Protein AF-A0A0F8YR16-F1 (afdb_monomer_lite)

Organism: NCBI:txid412755

Radius o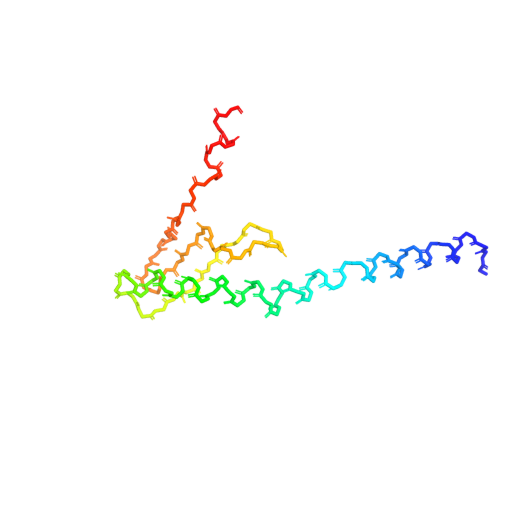f gyration: 19.27 Å; chains: 1; bounding box: 35×35×60 Å

Sequence (87 aa):
MDLISWGLVLLFIFGLFVMAPIGIIDAIYKEPQAAEKANQICQEQGYDFYESFERIGILSKEPVAIKCKYVDNYKEIDMNLRKISEE

Structure (mmCIF, N/CA/C/O backbone):
data_AF-A0A0F8YR16-F1
#
_entry.id   AF-A0A0F8YR16-F1
#
loop_
_atom_site.group_PDB
_atom_site.id
_atom_site.type_symbol
_atom_site.label_atom_id
_atom_site.label_alt_id
_atom_site.label_comp_id
_atom_site.label_asym_id
_atom_site.label_entity_id
_atom_site.label_seq_id
_atom_site.pdbx_PDB_ins_code
_atom_site.Cartn_x
_atom_site.Cartn_y
_atom_site.Cartn_z
_atom_site.occupancy
_atom_site.B_iso_or_equiv
_atom_site.auth_seq_id
_atom_site.auth_comp_id
_atom_site.auth_asym_id
_atom_site.auth_atom_id
_atom_site.pdbx_PDB_model_num
ATOM 1 N N . MET A 1 1 ? 11.413 -3.598 -43.717 1.00 61.19 1 MET 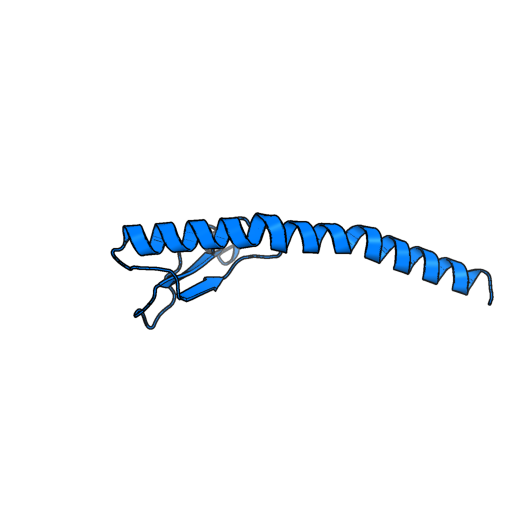A N 1
ATOM 2 C CA . MET A 1 1 ? 11.350 -2.865 -42.435 1.00 61.19 1 MET A CA 1
ATOM 3 C C . MET A 1 1 ? 12.508 -1.897 -42.423 1.00 61.19 1 MET A C 1
ATOM 5 O O . MET A 1 1 ? 13.649 -2.344 -42.392 1.00 61.19 1 MET A O 1
ATOM 9 N N . ASP A 1 2 ? 12.214 -0.609 -42.544 1.00 81.31 2 ASP A N 1
ATOM 10 C CA . ASP A 1 2 ? 13.223 0.444 -42.673 1.00 81.31 2 ASP A CA 1
ATOM 11 C C . ASP A 1 2 ? 13.944 0.716 -41.344 1.00 81.31 2 ASP A C 1
ATOM 13 O O . ASP A 1 2 ? 13.439 0.383 -40.270 1.00 81.31 2 ASP A O 1
ATOM 17 N N . LEU A 1 3 ? 15.119 1.351 -41.406 1.00 76.88 3 LEU A N 1
ATOM 18 C CA . LEU A 1 3 ? 15.964 1.677 -40.243 1.00 76.88 3 LEU A CA 1
ATOM 19 C C . LEU A 1 3 ? 15.188 2.424 -39.133 1.00 76.88 3 LEU A C 1
ATOM 21 O O . LEU A 1 3 ? 15.406 2.207 -37.944 1.00 76.88 3 LEU A O 1
ATOM 25 N N . ILE A 1 4 ? 14.229 3.262 -39.538 1.00 77.81 4 ILE A N 1
ATOM 26 C CA . ILE A 1 4 ? 13.344 4.039 -38.658 1.00 77.81 4 ILE A CA 1
ATOM 27 C C . ILE A 1 4 ? 12.396 3.121 -37.868 1.00 77.81 4 ILE A C 1
ATOM 29 O O . ILE A 1 4 ? 12.156 3.344 -36.682 1.00 77.81 4 ILE A O 1
ATOM 33 N N . SER A 1 5 ? 11.895 2.053 -38.496 1.00 81.81 5 SER A N 1
ATOM 34 C CA . SER A 1 5 ? 11.001 1.083 -37.854 1.00 81.81 5 SER A CA 1
ATOM 35 C C . SER A 1 5 ? 11.723 0.305 -36.751 1.00 81.81 5 SER A C 1
ATOM 37 O O . SER A 1 5 ? 11.177 0.147 -35.661 1.00 81.81 5 SER A O 1
ATOM 39 N N . TRP A 1 6 ? 12.980 -0.090 -36.977 1.00 87.25 6 TRP A N 1
ATOM 40 C CA . TRP A 1 6 ? 13.806 -0.736 -35.951 1.00 87.25 6 TRP A CA 1
ATOM 41 C C . TRP A 1 6 ? 14.150 0.196 -34.784 1.00 87.25 6 TRP A C 1
ATOM 43 O O . TRP A 1 6 ? 14.128 -0.238 -33.633 1.00 87.25 6 TRP A O 1
ATOM 53 N N . GLY A 1 7 ? 14.403 1.481 -35.057 1.00 87.69 7 GLY A N 1
ATOM 54 C CA . GLY A 1 7 ? 14.645 2.480 -34.011 1.00 87.69 7 GLY A CA 1
ATOM 55 C C . GLY A 1 7 ? 13.462 2.636 -33.049 1.00 87.69 7 GLY A C 1
ATOM 56 O O . GLY A 1 7 ? 13.651 2.662 -31.833 1.00 87.69 7 GLY A O 1
ATOM 57 N N . LEU A 1 8 ? 12.233 2.663 -33.573 1.00 88.94 8 LEU A N 1
ATOM 58 C CA . LEU A 1 8 ? 11.018 2.744 -32.753 1.00 88.94 8 LEU A CA 1
ATOM 59 C C . LEU A 1 8 ? 10.787 1.481 -31.915 1.00 88.94 8 LEU A C 1
ATOM 61 O O . LEU A 1 8 ? 10.409 1.580 -30.749 1.00 88.94 8 LEU A O 1
ATOM 65 N N . VAL A 1 9 ? 11.055 0.300 -32.478 1.00 89.88 9 VAL A N 1
ATOM 66 C CA . VAL A 1 9 ? 10.948 -0.972 -31.745 1.00 89.88 9 VAL A CA 1
ATOM 67 C C . VAL A 1 9 ? 11.939 -1.014 -30.579 1.00 89.88 9 VAL A C 1
ATOM 69 O O . VAL A 1 9 ? 11.559 -1.386 -29.471 1.00 89.88 9 VAL A O 1
ATOM 72 N N . LEU A 1 10 ? 13.184 -0.579 -30.790 1.00 89.69 10 LEU A N 1
ATOM 73 C CA . LEU A 1 10 ? 14.188 -0.520 -29.724 1.00 89.69 10 LEU A CA 1
ATOM 74 C C . LEU A 1 10 ? 13.804 0.471 -28.619 1.00 89.69 10 LEU A C 1
ATOM 76 O O . LEU A 1 10 ? 13.950 0.146 -27.442 1.00 89.69 10 LEU A O 1
ATOM 80 N N . LEU A 1 11 ? 13.260 1.639 -28.974 1.00 89.38 11 LEU A N 1
ATOM 81 C CA . LEU A 1 11 ? 12.747 2.604 -27.996 1.00 89.38 11 LEU A CA 1
ATOM 82 C C . LEU A 1 11 ? 11.577 2.041 -27.185 1.00 89.38 11 LEU A C 1
ATOM 84 O O . LEU A 1 11 ? 11.527 2.237 -25.972 1.00 89.38 11 LEU A O 1
ATOM 88 N N . PHE A 1 12 ? 10.663 1.310 -27.825 1.00 88.12 12 PHE A N 1
ATOM 89 C CA . PHE A 1 12 ? 9.545 0.670 -27.136 1.00 88.12 12 PHE A CA 1
ATOM 90 C C . PHE A 1 12 ? 10.019 -0.415 -26.160 1.00 88.12 12 PHE A C 1
ATOM 92 O O . PHE A 1 12 ? 9.600 -0.427 -25.003 1.00 88.12 12 PHE A O 1
ATOM 99 N N . ILE A 1 13 ? 10.944 -1.282 -26.587 1.00 89.62 13 ILE A N 1
ATOM 100 C CA . ILE A 1 13 ? 11.534 -2.319 -25.725 1.00 89.62 13 ILE A CA 1
ATOM 101 C C . ILE A 1 13 ? 12.283 -1.682 -24.550 1.00 89.62 13 ILE A C 1
ATOM 103 O O . ILE A 1 13 ? 12.123 -2.124 -23.414 1.00 89.62 13 ILE A O 1
ATOM 107 N N . PHE A 1 14 ? 13.059 -0.623 -24.795 1.00 88.00 14 PHE A N 1
ATOM 108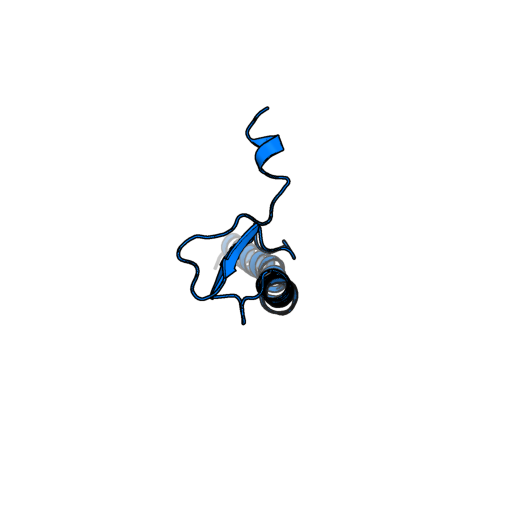 C CA . PHE A 1 14 ? 13.753 0.104 -23.735 1.00 88.00 14 PHE A CA 1
ATOM 109 C C . PHE A 1 14 ? 12.767 0.746 -22.749 1.00 88.00 14 PHE A C 1
ATOM 111 O O . PHE A 1 14 ? 12.938 0.624 -21.538 1.00 88.00 14 PHE A O 1
ATOM 118 N N . GLY A 1 15 ? 11.687 1.352 -23.251 1.00 85.81 15 GLY A N 1
ATOM 119 C CA . GLY A 1 15 ? 10.615 1.901 -22.422 1.00 85.81 15 GLY A CA 1
ATOM 120 C C . GLY A 1 15 ? 9.960 0.842 -21.532 1.00 85.81 15 GLY A C 1
ATOM 121 O O . GLY A 1 15 ? 9.793 1.065 -20.333 1.00 85.81 15 GLY A O 1
ATOM 122 N N . LEU A 1 16 ? 9.663 -0.339 -22.082 1.00 85.94 16 LEU A N 1
ATOM 123 C CA . LEU A 1 16 ? 9.148 -1.466 -21.300 1.00 85.94 16 LEU A CA 1
ATOM 124 C C . LEU A 1 16 ? 10.149 -1.938 -20.243 1.00 85.94 16 LEU A C 1
ATOM 126 O O . LEU A 1 16 ? 9.755 -2.203 -19.110 1.00 85.94 16 LEU A O 1
ATOM 130 N N . PHE A 1 17 ? 11.436 -2.002 -20.586 1.00 87.06 17 PHE A N 1
ATOM 131 C CA . PHE A 1 17 ? 12.482 -2.437 -19.664 1.00 87.06 17 PHE A CA 1
ATOM 132 C C . PHE A 1 17 ? 12.662 -1.481 -18.478 1.00 87.06 17 PHE A C 1
ATOM 134 O O . PHE A 1 17 ? 13.013 -1.925 -17.391 1.00 87.06 17 PHE A O 1
ATOM 141 N N . VAL A 1 18 ? 12.391 -0.186 -18.656 1.00 83.56 18 VAL A N 1
ATOM 142 C CA . VAL A 1 18 ? 12.449 0.805 -17.569 1.00 83.56 18 VAL A CA 1
ATOM 143 C C . VAL A 1 18 ? 11.155 0.828 -16.749 1.00 83.56 18 VAL A C 1
ATOM 145 O O . VAL A 1 18 ? 11.212 0.912 -15.524 1.00 83.56 18 VAL A O 1
ATOM 148 N N . MET A 1 19 ? 9.988 0.727 -17.391 1.00 80.38 19 MET A N 1
ATOM 149 C CA . MET A 1 19 ? 8.694 0.867 -16.705 1.00 80.38 19 MET A CA 1
ATOM 150 C C . MET A 1 19 ? 8.240 -0.414 -15.993 1.00 80.38 19 MET A C 1
ATOM 152 O O . MET A 1 19 ? 7.655 -0.337 -14.911 1.00 80.38 19 MET A O 1
ATOM 156 N N . ALA A 1 20 ? 8.523 -1.597 -16.551 1.00 83.19 20 ALA A N 1
ATOM 157 C CA . ALA A 1 20 ? 8.094 -2.865 -15.959 1.00 83.19 20 ALA A CA 1
ATOM 158 C C . ALA A 1 20 ? 8.687 -3.123 -14.555 1.00 83.19 20 ALA A C 1
ATOM 160 O O . ALA A 1 20 ? 7.920 -3.479 -13.659 1.00 83.19 20 ALA A O 1
ATOM 161 N N . PRO A 1 21 ? 9.991 -2.890 -14.289 1.00 84.56 21 PRO A N 1
ATOM 162 C CA . PRO A 1 21 ? 10.555 -3.057 -12.950 1.00 84.56 21 PRO A CA 1
ATOM 163 C C . PRO A 1 21 ? 9.906 -2.146 -11.909 1.00 84.56 21 PRO A C 1
ATOM 165 O O . PRO A 1 21 ? 9.722 -2.567 -10.772 1.00 84.56 21 PRO A O 1
ATOM 168 N N . ILE A 1 22 ? 9.530 -0.919 -12.287 1.00 83.75 22 ILE A N 1
ATOM 169 C CA . ILE A 1 22 ? 8.887 0.035 -11.374 1.00 83.75 22 ILE A CA 1
ATOM 170 C C . ILE A 1 22 ? 7.535 -0.517 -10.912 1.00 83.75 22 ILE A C 1
ATOM 172 O O . ILE A 1 22 ? 7.279 -0.565 -9.710 1.00 83.75 22 ILE A O 1
ATOM 176 N N . GLY A 1 23 ? 6.708 -0.999 -11.845 1.00 83.31 23 GLY A N 1
ATOM 177 C CA . GLY A 1 23 ? 5.418 -1.612 -11.511 1.00 83.31 23 GLY A CA 1
ATOM 178 C C . GLY A 1 23 ? 5.559 -2.883 -10.666 1.00 83.31 23 GLY A C 1
ATOM 179 O O . GLY A 1 23 ? 4.798 -3.085 -9.724 1.00 83.31 23 GLY A O 1
ATOM 180 N N . ILE A 1 24 ? 6.571 -3.710 -10.950 1.00 85.19 24 ILE A N 1
ATOM 181 C CA . ILE A 1 24 ? 6.850 -4.930 -10.174 1.00 85.19 24 ILE A CA 1
ATOM 182 C C . ILE A 1 24 ? 7.278 -4.587 -8.742 1.00 85.19 24 ILE A C 1
ATOM 184 O O . ILE A 1 24 ? 6.799 -5.204 -7.790 1.00 85.19 24 ILE A O 1
ATOM 188 N N . ILE A 1 25 ? 8.163 -3.600 -8.568 1.00 84.19 25 ILE A N 1
ATOM 189 C CA . ILE A 1 25 ? 8.598 -3.154 -7.239 1.00 84.19 25 ILE A CA 1
ATOM 190 C C . ILE A 1 25 ? 7.407 -2.627 -6.436 1.00 84.19 25 ILE A C 1
ATOM 192 O O . ILE A 1 25 ? 7.318 -2.900 -5.236 1.00 84.19 25 ILE A O 1
ATOM 196 N N . ASP A 1 26 ? 6.498 -1.896 -7.081 1.00 83.06 26 ASP A N 1
ATOM 197 C CA . ASP A 1 26 ? 5.312 -1.380 -6.411 1.00 83.06 26 ASP A CA 1
ATOM 198 C C . ASP A 1 26 ? 4.422 -2.503 -5.870 1.00 83.06 26 ASP A C 1
ATOM 200 O O . ASP A 1 26 ? 4.169 -2.558 -4.664 1.00 83.06 26 ASP A O 1
ATOM 204 N N . ALA A 1 27 ? 4.045 -3.443 -6.737 1.00 83.19 27 ALA A N 1
ATOM 205 C CA . ALA A 1 27 ? 3.137 -4.533 -6.394 1.00 83.19 27 ALA A CA 1
ATOM 206 C C . ALA A 1 27 ? 3.729 -5.508 -5.360 1.00 83.19 27 ALA A C 1
ATOM 208 O O . ALA A 1 27 ? 3.020 -6.001 -4.487 1.00 83.19 27 ALA A O 1
ATOM 209 N N . ILE A 1 28 ? 5.035 -5.798 -5.432 1.00 86.50 28 ILE A N 1
ATOM 210 C CA . ILE A 1 28 ? 5.664 -6.798 -4.549 1.00 86.50 28 ILE A CA 1
ATOM 211 C C . ILE A 1 28 ? 6.071 -6.204 -3.198 1.00 86.50 28 ILE A C 1
ATOM 213 O O . ILE A 1 28 ? 6.034 -6.906 -2.189 1.00 86.50 28 ILE A O 1
ATOM 217 N N . TYR A 1 29 ? 6.484 -4.935 -3.150 1.00 83.88 29 TYR A N 1
ATOM 218 C CA . TYR A 1 29 ? 7.082 -4.369 -1.935 1.00 83.88 29 TYR A CA 1
ATOM 219 C C . TYR A 1 29 ? 6.308 -3.199 -1.349 1.00 83.88 29 TYR A C 1
ATOM 221 O O . TYR A 1 29 ? 6.252 -3.068 -0.128 1.00 83.88 29 TYR A O 1
ATOM 229 N N . LYS A 1 30 ? 5.750 -2.313 -2.174 1.00 82.06 30 LYS A N 1
ATOM 230 C CA . LYS A 1 30 ? 5.153 -1.061 -1.689 1.00 82.06 30 LYS A CA 1
ATOM 231 C C . LYS A 1 30 ? 3.697 -1.241 -1.297 1.00 82.06 30 LYS A C 1
ATOM 233 O O . LYS A 1 30 ? 3.300 -0.777 -0.230 1.00 82.06 30 LYS A O 1
ATOM 238 N N . GLU A 1 31 ? 2.931 -1.933 -2.128 1.00 83.50 31 GLU A N 1
ATOM 239 C CA . GLU A 1 31 ? 1.527 -2.226 -1.862 1.00 83.50 31 GLU A CA 1
ATOM 240 C C . GLU A 1 31 ? 1.342 -3.065 -0.587 1.00 83.50 31 GLU A C 1
ATOM 242 O O . GLU A 1 31 ? 0.559 -2.646 0.269 1.00 83.50 31 GLU A O 1
ATOM 247 N N . PRO A 1 32 ? 2.123 -4.141 -0.344 1.00 86.44 32 PRO A N 1
ATOM 248 C CA . PRO A 1 32 ? 2.004 -4.904 0.897 1.00 86.44 32 PRO A CA 1
ATOM 249 C C . PRO A 1 32 ? 2.409 -4.097 2.136 1.00 86.44 32 PRO A C 1
ATOM 251 O O . PRO A 1 32 ? 1.779 -4.229 3.180 1.00 86.44 32 PRO A O 1
ATOM 254 N N . GLN A 1 33 ? 3.414 -3.217 2.026 1.00 86.88 33 GLN A N 1
ATOM 255 C CA . GLN A 1 33 ? 3.818 -2.330 3.127 1.00 86.88 33 GLN A CA 1
ATOM 256 C C . GLN A 1 33 ? 2.710 -1.338 3.499 1.00 86.88 33 GLN A C 1
ATOM 258 O O . GLN A 1 33 ? 2.459 -1.102 4.681 1.00 86.88 33 GLN A O 1
ATOM 263 N N . ALA A 1 34 ? 2.029 -0.769 2.504 1.00 86.25 34 ALA A N 1
ATOM 264 C CA . ALA A 1 34 ? 0.908 0.130 2.748 1.00 86.25 34 ALA A CA 1
ATOM 265 C C . ALA A 1 34 ? -0.299 -0.610 3.348 1.00 86.25 34 ALA A C 1
ATOM 267 O O . ALA A 1 34 ? -0.931 -0.093 4.268 1.00 86.25 34 ALA A O 1
ATOM 268 N N . ALA A 1 35 ? -0.572 -1.831 2.881 1.00 88.19 35 ALA A N 1
ATOM 269 C CA . ALA A 1 35 ? -1.601 -2.705 3.437 1.00 88.19 35 ALA A CA 1
ATOM 270 C C . ALA A 1 35 ? -1.330 -3.069 4.906 1.00 88.19 35 ALA A C 1
ATOM 272 O O . ALA A 1 35 ? -2.233 -3.027 5.742 1.00 88.19 35 ALA A O 1
ATOM 273 N N . GLU A 1 36 ? -0.082 -3.398 5.243 1.00 89.88 36 GLU A N 1
ATOM 274 C CA . GLU A 1 36 ? 0.316 -3.701 6.619 1.00 89.88 36 GLU A CA 1
ATOM 275 C C . GLU A 1 36 ? 0.114 -2.487 7.534 1.00 89.88 36 GLU A C 1
ATOM 277 O O . GLU A 1 36 ? -0.521 -2.611 8.583 1.00 89.88 36 GLU A O 1
ATOM 282 N N . LYS A 1 37 ? 0.545 -1.295 7.097 1.00 88.06 37 LYS A N 1
ATOM 283 C CA . LYS A 1 37 ? 0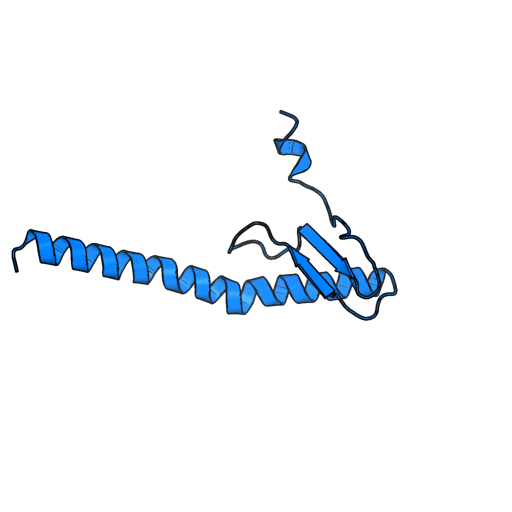.277 -0.041 7.819 1.00 88.06 37 LYS A CA 1
ATOM 284 C C . LYS A 1 37 ? -1.220 0.229 7.974 1.00 88.06 37 LYS A C 1
ATOM 286 O O . LYS A 1 37 ? -1.651 0.651 9.042 1.00 88.06 37 LYS A O 1
ATOM 291 N N . ALA A 1 38 ? -2.025 -0.032 6.944 1.00 87.81 38 ALA A N 1
ATOM 292 C CA . ALA A 1 38 ? -3.470 0.150 7.027 1.00 87.81 38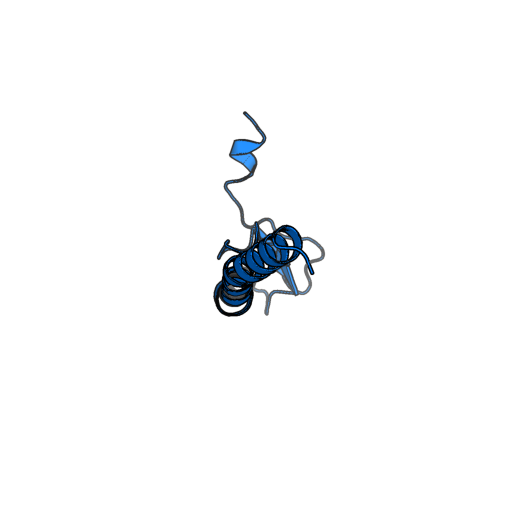 ALA A CA 1
ATOM 293 C C . ALA A 1 38 ? -4.128 -0.757 8.061 1.00 87.81 38 ALA A C 1
ATOM 295 O O . ALA A 1 38 ? -4.978 -0.301 8.827 1.00 87.81 38 ALA A O 1
ATOM 296 N N . ASN A 1 39 ? -3.682 -2.009 8.145 1.00 91.56 39 ASN A N 1
ATOM 297 C CA . ASN A 1 39 ? -4.135 -2.921 9.189 1.00 91.56 39 ASN A CA 1
ATOM 298 C C . ASN A 1 39 ? -3.727 -2.430 10.576 1.00 91.56 39 ASN A C 1
ATOM 300 O O . ASN A 1 39 ? -4.576 -2.402 11.461 1.00 91.56 39 ASN A O 1
ATOM 304 N N . GLN A 1 40 ? -2.473 -2.003 10.754 1.00 89.56 40 GLN A N 1
ATOM 305 C CA . GLN A 1 40 ? -1.991 -1.481 12.036 1.00 89.56 40 GLN A CA 1
ATOM 306 C C . GLN A 1 40 ? -2.851 -0.308 12.518 1.00 89.56 40 GLN A C 1
ATOM 308 O O . GLN A 1 40 ? -3.331 -0.327 13.647 1.00 89.56 40 GLN A O 1
ATOM 313 N N . ILE A 1 41 ? -3.142 0.659 11.646 1.00 87.81 41 ILE A N 1
ATOM 314 C CA . ILE A 1 41 ? -3.914 1.849 12.029 1.00 87.81 41 ILE A CA 1
ATOM 315 C C . ILE A 1 41 ? -5.376 1.508 12.346 1.00 87.81 41 ILE A C 1
ATOM 317 O O . ILE A 1 41 ? -5.965 2.092 13.258 1.00 87.81 41 ILE A O 1
ATOM 321 N N . CYS A 1 42 ? -5.976 0.557 11.627 1.00 87.50 42 CYS A N 1
ATOM 322 C CA . CYS A 1 42 ? -7.312 0.068 11.964 1.00 87.50 42 CYS A CA 1
ATOM 323 C C . CYS A 1 42 ? -7.323 -0.690 13.301 1.00 87.50 42 CYS A C 1
ATOM 325 O O . CYS A 1 42 ? -8.223 -0.473 14.112 1.00 87.50 42 CYS A O 1
ATOM 327 N N . GLN A 1 43 ? -6.303 -1.504 13.575 1.00 89.62 43 GLN A N 1
ATOM 328 C CA . GLN A 1 43 ? -6.170 -2.246 14.833 1.00 89.62 43 GLN A CA 1
ATOM 329 C C . GLN A 1 43 ? -5.930 -1.334 16.037 1.00 89.62 43 GLN A C 1
ATOM 331 O O . GLN A 1 43 ? -6.552 -1.529 17.079 1.00 89.62 43 GLN A O 1
ATOM 336 N N . GLU A 1 44 ? -5.115 -0.289 15.889 1.00 88.00 44 GLU A N 1
ATOM 337 C CA . GLU A 1 44 ? -4.916 0.743 16.918 1.00 88.00 44 GLU A CA 1
ATOM 338 C C . GLU A 1 44 ? -6.217 1.472 17.283 1.00 88.00 44 GLU A C 1
ATOM 340 O O . GLU A 1 44 ? -6.377 1.952 18.404 1.00 88.00 44 GLU A O 1
ATOM 345 N N . GLN A 1 45 ? -7.168 1.531 16.351 1.00 83.38 45 GLN A N 1
ATOM 346 C CA . GLN A 1 45 ? -8.488 2.126 16.563 1.00 83.38 45 GLN A CA 1
ATOM 347 C C . GLN A 1 45 ? -9.535 1.127 17.072 1.00 83.38 45 GLN A C 1
ATOM 349 O O . GLN A 1 45 ? -10.673 1.520 17.326 1.00 83.38 45 GLN A O 1
ATOM 354 N N . GLY A 1 46 ? -9.160 -0.142 17.251 1.00 85.75 46 GLY A N 1
ATOM 355 C CA . GLY A 1 46 ? -10.039 -1.194 17.755 1.00 85.75 46 GLY A CA 1
ATOM 356 C C . GLY A 1 46 ? -10.832 -1.945 16.682 1.00 85.75 46 GLY A C 1
ATOM 357 O O . GLY A 1 46 ? -11.791 -2.632 17.026 1.00 85.75 46 GLY A O 1
ATOM 358 N N . TYR A 1 47 ? -10.457 -1.834 15.404 1.00 87.69 47 TYR A N 1
ATOM 359 C CA . TYR A 1 47 ? -11.040 -2.618 14.308 1.00 87.69 47 TYR A CA 1
ATOM 360 C C . TYR A 1 47 ? -10.193 -3.857 13.990 1.00 87.69 47 TYR A C 1
ATOM 362 O O . TYR A 1 47 ? -8.976 -3.842 14.138 1.00 87.69 47 TYR A O 1
ATOM 370 N N . ASP A 1 48 ? -10.818 -4.922 13.480 1.00 85.06 48 ASP A N 1
ATOM 371 C CA . ASP A 1 48 ? -10.110 -6.179 13.191 1.00 85.06 48 ASP A CA 1
ATOM 372 C C . ASP A 1 48 ? -9.096 -6.046 12.032 1.00 85.06 48 ASP A C 1
ATOM 374 O O . ASP A 1 48 ? -7.977 -6.562 12.108 1.00 85.06 48 ASP A O 1
ATOM 378 N N . PHE A 1 49 ? -9.498 -5.382 10.937 1.00 88.69 49 PHE A N 1
ATOM 379 C CA . PHE A 1 49 ? -8.701 -5.225 9.712 1.00 88.69 49 PHE A CA 1
ATOM 380 C C . PHE A 1 49 ? -9.167 -4.055 8.822 1.00 88.69 49 PHE A C 1
ATOM 382 O O . PHE A 1 49 ? -10.272 -3.526 8.998 1.00 88.69 49 PHE A O 1
ATOM 389 N N . TYR A 1 50 ? -8.330 -3.657 7.852 1.00 88.06 50 TYR A N 1
ATOM 390 C CA . TYR A 1 50 ? -8.696 -2.691 6.806 1.00 88.06 50 TYR A CA 1
ATOM 391 C C . TYR A 1 50 ? -9.591 -3.339 5.736 1.00 88.06 50 TYR A C 1
ATOM 393 O O . TYR A 1 50 ? -9.394 -4.490 5.358 1.00 88.06 50 TYR A O 1
ATOM 401 N N . GLU A 1 51 ? -10.570 -2.600 5.219 1.00 89.31 51 GLU A N 1
ATOM 402 C CA . GLU A 1 51 ? -11.396 -3.010 4.075 1.00 89.31 51 GLU A CA 1
ATOM 403 C C . GLU A 1 51 ? -10.763 -2.557 2.756 1.00 89.31 51 GLU A C 1
ATOM 405 O O . GLU A 1 51 ? -10.631 -3.337 1.815 1.00 89.31 51 GLU A O 1
ATOM 410 N N . SER A 1 52 ? -10.318 -1.303 2.707 1.00 87.56 52 SER A N 1
ATOM 411 C CA . SER A 1 52 ? -9.608 -0.729 1.566 1.00 87.56 52 SER A CA 1
ATOM 412 C C . SER A 1 52 ? -8.700 0.415 2.012 1.00 87.56 52 SER A C 1
ATOM 414 O O . SER A 1 52 ? -8.881 0.996 3.084 1.00 87.56 52 SER A O 1
ATOM 416 N N . PHE A 1 53 ? -7.709 0.752 1.191 1.00 87.25 53 PHE A N 1
ATOM 417 C CA . PHE A 1 53 ? -6.862 1.923 1.392 1.00 87.25 53 PHE A CA 1
ATOM 418 C C . PHE A 1 53 ? -6.485 2.550 0.049 1.00 87.25 53 PHE A C 1
ATOM 420 O O . PHE A 1 53 ? -6.449 1.876 -0.979 1.00 87.25 53 PHE A O 1
ATOM 427 N N . GLU A 1 54 ? -6.170 3.838 0.071 1.00 84.56 54 GLU A N 1
ATOM 428 C CA . GLU A 1 54 ? -5.675 4.586 -1.079 1.00 84.56 54 GLU A CA 1
ATOM 429 C C . GLU A 1 54 ? -4.216 4.995 -0.871 1.00 84.56 54 GLU A C 1
ATOM 431 O O . GLU A 1 54 ? -3.761 5.191 0.258 1.00 84.56 54 GLU A O 1
ATOM 436 N N . ARG A 1 55 ? -3.468 5.136 -1.971 1.00 84.69 55 ARG A N 1
ATOM 437 C CA . ARG A 1 55 ? -2.049 5.526 -1.995 1.00 84.69 55 ARG A CA 1
ATOM 438 C C . ARG A 1 55 ? -1.816 6.601 -3.049 1.00 84.69 55 ARG A C 1
ATOM 440 O O . ARG A 1 55 ? -2.409 6.561 -4.124 1.00 84.69 55 ARG A O 1
ATOM 447 N N . ILE A 1 56 ? -0.869 7.502 -2.792 1.00 79.25 56 ILE A N 1
ATOM 448 C CA . ILE A 1 56 ? -0.404 8.458 -3.807 1.00 79.25 56 ILE A CA 1
ATOM 449 C C . ILE A 1 56 ? 0.696 7.808 -4.647 1.00 79.25 56 ILE A C 1
ATOM 451 O O . ILE A 1 56 ? 1.869 7.786 -4.269 1.00 79.25 56 ILE A O 1
ATOM 455 N N . GLY A 1 57 ? 0.309 7.301 -5.813 1.00 71.06 57 GLY A N 1
ATOM 456 C CA . GLY A 1 57 ? 1.228 6.810 -6.836 1.00 71.06 57 GLY A CA 1
ATOM 457 C C . GLY A 1 57 ? 1.944 5.492 -6.513 1.00 71.06 57 GLY A C 1
ATOM 458 O O . GLY A 1 57 ? 2.008 5.019 -5.379 1.00 71.06 57 GLY A O 1
ATOM 459 N N . ILE A 1 58 ? 2.559 4.943 -7.560 1.00 70.19 58 ILE A N 1
ATOM 460 C CA . ILE A 1 58 ? 3.287 3.658 -7.635 1.00 70.19 58 ILE A CA 1
ATOM 461 C C . ILE A 1 58 ? 4.620 3.626 -6.860 1.00 70.19 58 ILE A C 1
ATOM 463 O O . ILE A 1 58 ? 5.476 2.787 -7.107 1.00 70.19 58 ILE A O 1
ATOM 467 N N . LEU A 1 59 ? 4.867 4.572 -5.952 1.00 67.69 59 LEU A N 1
ATOM 468 C CA . LEU A 1 59 ? 6.092 4.586 -5.141 1.00 67.69 59 LEU A CA 1
ATOM 469 C C . LEU A 1 59 ? 5.846 4.885 -3.660 1.00 67.69 59 LEU A C 1
ATOM 471 O O . LEU A 1 59 ? 6.771 4.682 -2.857 1.00 67.69 59 LEU A O 1
ATOM 475 N N . SER A 1 60 ? 4.639 5.317 -3.273 1.00 76.88 60 SER A N 1
ATOM 476 C CA . SER A 1 60 ? 4.323 5.614 -1.873 1.00 76.88 60 SER A CA 1
ATOM 477 C C . SER A 1 60 ? 4.240 4.335 -1.048 1.00 76.88 60 SER A C 1
ATOM 479 O O . SER A 1 60 ? 3.545 3.398 -1.418 1.00 76.88 60 SER A O 1
ATOM 481 N N . LYS A 1 61 ? 4.920 4.294 0.095 1.00 76.88 61 LYS A N 1
ATOM 482 C CA . LYS A 1 61 ? 4.832 3.175 1.052 1.00 76.88 61 LYS A CA 1
ATOM 483 C C . LYS A 1 61 ? 3.694 3.341 2.055 1.00 76.88 61 LYS A C 1
ATOM 485 O O . LYS A 1 61 ? 3.517 2.483 2.913 1.00 76.88 61 LYS A O 1
ATOM 490 N N . GLU A 1 62 ? 2.991 4.466 2.000 1.00 80.75 62 GLU A N 1
ATOM 491 C CA . GLU A 1 62 ? 2.050 4.866 3.036 1.00 80.75 62 GLU A CA 1
ATOM 492 C C . GLU A 1 62 ? 0.647 5.032 2.452 1.00 80.75 62 GLU A C 1
ATOM 494 O O . GLU A 1 62 ? 0.504 5.615 1.366 1.00 80.75 62 GLU A O 1
ATOM 499 N N . PRO A 1 63 ? -0.373 4.497 3.144 1.00 82.06 63 PRO A N 1
ATOM 500 C CA . PRO A 1 63 ? -1.760 4.743 2.801 1.00 82.06 63 PRO A CA 1
ATOM 501 C C . PRO A 1 63 ? -2.152 6.166 3.217 1.00 82.06 63 PRO A C 1
ATOM 503 O O . PRO A 1 63 ? -1.784 6.626 4.295 1.00 82.06 63 PRO A O 1
ATOM 506 N N . VAL A 1 64 ? -2.895 6.862 2.361 1.00 84.31 64 VAL A N 1
ATOM 507 C CA . VAL A 1 64 ? -3.337 8.251 2.598 1.00 84.31 64 VAL A CA 1
ATOM 508 C C . VAL A 1 64 ? -4.784 8.338 3.061 1.00 84.31 64 VAL A C 1
ATOM 510 O O . VAL A 1 64 ? -5.145 9.208 3.851 1.00 84.31 64 VAL A O 1
ATOM 513 N N . ALA A 1 65 ? -5.591 7.377 2.630 1.00 83.94 65 ALA A N 1
ATOM 514 C CA . ALA A 1 65 ? -6.937 7.160 3.118 1.00 83.94 65 ALA A CA 1
ATOM 515 C C . ALA A 1 65 ? -7.098 5.673 3.408 1.00 83.94 65 ALA A C 1
ATOM 517 O O . ALA A 1 65 ? -6.606 4.834 2.651 1.00 83.94 65 ALA A O 1
ATOM 518 N N . ILE A 1 66 ? -7.757 5.335 4.511 1.00 87.75 66 ILE A N 1
ATOM 519 C CA . ILE A 1 66 ? -8.008 3.947 4.902 1.00 87.75 66 ILE A CA 1
ATOM 520 C C . ILE A 1 66 ? -9.456 3.827 5.332 1.00 87.75 66 ILE A C 1
ATOM 522 O O . ILE A 1 66 ? -9.942 4.604 6.152 1.00 87.75 66 ILE A O 1
ATOM 526 N N . LYS A 1 67 ? -10.146 2.829 4.799 1.00 88.19 67 LYS A N 1
ATOM 527 C CA . LYS A 1 67 ? -11.458 2.413 5.268 1.00 88.19 67 LYS A CA 1
ATOM 528 C C . LYS A 1 67 ? -11.267 1.183 6.141 1.00 88.19 67 LYS A C 1
ATOM 530 O O . LYS A 1 67 ? -10.860 0.129 5.654 1.00 88.19 67 LYS A O 1
ATOM 535 N N . CYS A 1 68 ? -11.525 1.320 7.435 1.00 87.81 68 CYS A N 1
ATOM 536 C CA . CYS A 1 68 ? -11.545 0.175 8.337 1.00 87.81 68 CYS A CA 1
ATOM 537 C C . CYS A 1 68 ? -12.851 -0.599 8.166 1.00 87.81 68 CYS A C 1
ATOM 539 O O . CYS A 1 68 ? -13.888 -0.024 7.831 1.00 87.81 68 CYS A O 1
ATOM 541 N N . LYS A 1 69 ? -12.810 -1.911 8.396 1.00 83.81 69 LYS A N 1
ATOM 542 C CA . LYS A 1 69 ? -14.004 -2.742 8.254 1.00 83.81 69 LYS A CA 1
ATOM 543 C C . LYS A 1 69 ? -15.116 -2.272 9.195 1.00 83.81 69 LYS A C 1
ATOM 545 O O . LYS A 1 69 ? -14.855 -1.960 10.354 1.00 83.81 69 LYS A O 1
ATOM 550 N N . TYR A 1 70 ? -16.352 -2.283 8.692 1.00 81.56 70 TYR A N 1
ATOM 551 C CA . TYR A 1 70 ? -17.560 -1.836 9.404 1.00 81.56 70 TYR A CA 1
ATOM 552 C C . TYR A 1 70 ? -17.633 -0.321 9.644 1.00 81.56 70 TYR A C 1
ATOM 554 O O . TYR A 1 70 ? -18.490 0.142 10.397 1.00 81.56 70 TYR A O 1
ATOM 562 N N . VAL A 1 71 ? -16.759 0.450 8.993 1.00 81.81 71 VAL A N 1
ATOM 563 C CA . VAL A 1 71 ? -16.822 1.910 8.955 1.00 81.81 71 VAL A CA 1
ATOM 564 C C . VAL A 1 71 ? -17.259 2.328 7.559 1.00 81.81 71 VAL A C 1
ATOM 566 O O . VAL A 1 71 ? -16.624 1.970 6.571 1.00 81.81 71 VAL A O 1
ATOM 569 N N . ASP A 1 72 ? -18.340 3.099 7.467 1.00 76.06 72 ASP A N 1
ATOM 570 C CA . ASP A 1 72 ? -18.891 3.505 6.167 1.00 76.06 72 ASP A CA 1
ATOM 571 C C . ASP A 1 72 ? -17.992 4.502 5.422 1.00 76.06 72 ASP A C 1
ATOM 573 O O . ASP A 1 72 ? -18.006 4.556 4.194 1.00 76.06 72 ASP A O 1
ATOM 577 N N . ASN A 1 73 ? -17.170 5.255 6.155 1.00 74.75 73 ASN A N 1
ATOM 578 C CA . ASN A 1 73 ? -16.350 6.332 5.613 1.00 74.75 73 ASN A CA 1
ATOM 579 C C . ASN A 1 73 ? -14.856 6.000 5.654 1.00 74.75 73 ASN A C 1
ATOM 581 O O . ASN A 1 73 ? -14.362 5.392 6.606 1.00 74.75 73 ASN A O 1
ATOM 585 N N . TYR A 1 74 ? -14.125 6.472 4.641 1.00 72.44 74 TYR A N 1
ATOM 586 C CA . TYR A 1 74 ? -12.670 6.517 4.698 1.00 72.44 74 TYR A CA 1
ATOM 587 C C . TYR A 1 74 ? -12.236 7.470 5.805 1.00 72.44 74 TYR A C 1
ATOM 589 O O . TYR A 1 74 ? -12.742 8.587 5.928 1.00 72.44 74 TYR A O 1
ATOM 597 N N . LYS A 1 75 ? -11.266 7.027 6.591 1.00 73.19 75 LYS A N 1
ATOM 598 C CA . LYS A 1 75 ? -10.518 7.893 7.479 1.00 73.19 75 LYS A CA 1
ATOM 599 C C . LYS A 1 75 ? -9.291 8.380 6.726 1.00 73.19 75 LYS A C 1
ATOM 601 O O . LYS A 1 75 ? -8.482 7.576 6.261 1.00 73.19 75 LYS A O 1
ATOM 606 N N . GLU A 1 76 ? -9.166 9.692 6.594 1.00 72.56 76 GLU A N 1
ATOM 607 C CA . GLU A 1 76 ? -7.925 10.309 6.141 1.00 72.56 76 GLU A CA 1
ATOM 608 C C . GLU A 1 76 ? -6.884 10.163 7.254 1.00 72.56 76 GLU A C 1
ATOM 610 O O .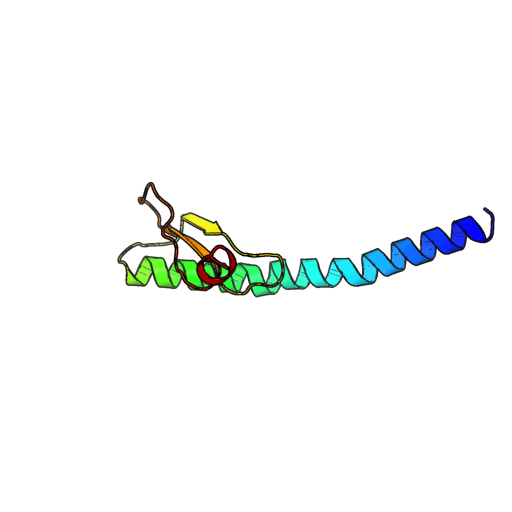 GLU A 1 76 ? -7.127 10.511 8.411 1.00 72.56 76 GLU A O 1
ATOM 615 N N . ILE A 1 77 ? -5.753 9.558 6.905 1.00 68.00 77 ILE A N 1
ATOM 616 C CA . ILE A 1 77 ? -4.673 9.187 7.838 1.00 68.00 77 ILE A CA 1
ATOM 617 C C . ILE A 1 77 ? -3.620 10.291 7.905 1.00 68.00 77 ILE A C 1
ATOM 619 O O . ILE A 1 77 ? -2.701 10.221 8.720 1.00 68.00 77 ILE A O 1
ATOM 623 N N . ASP A 1 78 ? -3.841 11.359 7.128 1.00 62.72 78 ASP A N 1
ATOM 624 C CA . ASP A 1 78 ? -3.086 12.604 7.157 1.00 62.72 78 ASP A CA 1
ATOM 625 C C . ASP A 1 78 ? -1.767 12.510 6.332 1.00 62.72 78 ASP A C 1
ATOM 627 O O . ASP A 1 78 ? -1.377 11.444 5.863 1.00 62.72 78 ASP A O 1
ATOM 631 N N . MET A 1 79 ? -1.005 13.568 6.021 1.00 53.47 79 MET A N 1
ATOM 632 C CA . MET A 1 79 ? -1.005 14.916 6.614 1.00 53.47 79 MET A CA 1
ATOM 633 C C . MET A 1 79 ? -0.338 16.011 5.748 1.00 53.47 79 MET A C 1
ATOM 635 O O . MET A 1 79 ? -0.195 17.146 6.193 1.00 53.47 79 MET A O 1
ATOM 639 N N . ASN A 1 80 ? 0.120 15.699 4.523 1.00 43.78 80 ASN A N 1
ATOM 640 C CA . ASN A 1 80 ? 0.998 16.591 3.730 1.00 43.78 80 ASN A CA 1
ATOM 641 C C . ASN A 1 80 ? 0.446 17.079 2.377 1.00 43.78 80 ASN A C 1
ATOM 643 O O . ASN A 1 80 ? 1.040 17.978 1.788 1.00 43.78 80 ASN A O 1
ATOM 647 N N . LEU A 1 81 ? -0.673 16.553 1.870 1.00 45.09 81 LEU A N 1
ATOM 648 C CA . LEU A 1 81 ? -1.257 17.070 0.619 1.00 45.09 81 LEU A CA 1
ATOM 649 C C . LEU A 1 81 ? -1.994 18.400 0.813 1.00 45.09 81 LEU A C 1
ATOM 651 O O . LEU A 1 81 ? -2.016 19.231 -0.091 1.00 45.09 81 LEU A O 1
ATOM 655 N N . ARG A 1 82 ? -2.544 18.635 2.008 1.00 40.94 82 ARG A N 1
ATOM 656 C CA . ARG A 1 82 ? -3.320 19.843 2.305 1.00 40.94 82 ARG A CA 1
ATOM 657 C C . ARG A 1 82 ? -2.469 21.121 2.334 1.00 40.94 82 ARG A C 1
ATOM 659 O O . ARG A 1 82 ? -2.997 22.197 2.109 1.00 40.94 82 ARG A O 1
ATOM 666 N N . LYS A 1 83 ? -1.145 21.008 2.528 1.00 40.28 83 LYS A N 1
ATOM 667 C CA . LYS A 1 83 ? -0.215 22.151 2.442 1.00 40.28 83 LYS A CA 1
ATOM 668 C C . LYS A 1 83 ? 0.085 22.613 1.014 1.00 40.28 83 LYS A C 1
ATOM 670 O O . LYS A 1 83 ? 0.525 23.738 0.857 1.00 40.28 83 LYS A O 1
ATOM 675 N N . ILE A 1 84 ? -0.133 21.776 -0.004 1.00 44.06 84 ILE A N 1
ATOM 676 C CA . ILE A 1 84 ? 0.136 22.139 -1.409 1.00 44.06 84 ILE A CA 1
ATOM 677 C C . ILE A 1 84 ? -1.131 22.691 -2.086 1.00 44.06 84 ILE A C 1
ATOM 679 O O . ILE A 1 84 ? -1.037 23.373 -3.097 1.00 44.06 84 ILE A O 1
ATOM 683 N N . SER A 1 85 ? -2.325 22.434 -1.538 1.00 40.47 85 SER A N 1
ATOM 684 C CA . SER A 1 85 ? -3.583 22.957 -2.092 1.00 40.47 85 SER A CA 1
ATOM 685 C C . SER A 1 85 ? -3.995 24.333 -1.552 1.00 40.47 85 SER A C 1
ATOM 687 O O . SER A 1 85 ? -5.049 24.827 -1.942 1.00 40.47 85 SER A O 1
ATOM 689 N N . GLU A 1 86 ? -3.221 24.919 -0.633 1.00 43.59 86 GLU A N 1
ATOM 690 C CA . GLU A 1 86 ? -3.487 26.237 -0.025 1.00 43.59 86 GLU A CA 1
ATOM 691 C C . GLU A 1 86 ? -2.393 27.291 -0.328 1.00 43.59 86 GLU A C 1
ATOM 693 O O . GLU A 1 86 ? -2.447 28.380 0.242 1.00 43.59 86 GLU A O 1
ATOM 698 N N . GLU A 1 87 ? -1.442 27.011 -1.235 1.00 38.78 87 GLU A N 1
ATOM 699 C CA . GLU A 1 87 ? -0.507 28.010 -1.807 1.00 38.78 87 GLU A CA 1
ATOM 700 C C . GLU A 1 87 ? -0.834 28.353 -3.267 1.00 38.78 87 GLU A C 1
ATOM 702 O O . GLU A 1 87 ? -1.045 27.417 -4.074 1.00 38.78 87 GLU A O 1
#

pLDDT: mean 79.08, std 13.65, range [38.78, 91.56]

Foldseek 3Di:
DDPVVVVVVVVVVVVCVVVVVLQVCLVPPQVVLQLVVLQVVLVVVPARGWPDFDDDDSPHSHTQWTHTPPRPDIDGPDDPPVVVVVD

Secondary structure (DSSP, 8-state):
--HHHHHHHHHHHHHHHHHHHHHHHIIIIIHHHHHHHHHHHHHHTT-S-EEEEEESTTT--SEEEEEETT-SSPEE---SSTTTS--